Protein AF-A0A438C2Q8-F1 (afdb_monomer)

Mean predicted aligned error: 5.46 Å

Foldseek 3Di:
DDFQDWDDDPNRTLDGRDDDDDDAPDDDDDDDDPPSCPVVVVVCVVVVVGPDDPVCVVRD

Radius of gyration: 11.66 Å; Cα contacts (8 Å, |Δi|>4): 58; chains: 1; bounding box: 21×25×33 Å

InterPro domains:
  IPR003439 ABC transporter-like, ATP-binding domain [PF00005] (17-46)
  IPR027417 P-loop containing nucleoside triphosphate hydrolase [G3DSA:3.40.50.300] (1-55)
  IPR027417 P-loop containing nucleoside triphosphate hydrolase [SSF52540] (2-51)
  IPR050611 ABCF protein [PTHR19211] (2-55)

Organism: Vitis vinifera (NCBI:txid29760)

Sequence (60 aa):
MIESLSVTFHGHDLIVDTELELNYGRRYGLLGLNGCGKSTLLTAIGCRELPIPNTWTSII

pLDDT: mean 82.61, std 8.57, range [54.59, 91.44]

Structure (mmCIF, N/CA/C/O backbone):
data_AF-A0A438C2Q8-F1
#
_entry.id   AF-A0A438C2Q8-F1
#
loop_
_atom_site.group_PDB
_atom_site.id
_atom_site.type_symbol
_atom_site.label_atom_id
_atom_site.label_alt_id
_atom_site.label_comp_id
_atom_site.label_asym_id
_atom_site.label_entity_id
_atom_site.label_seq_id
_atom_site.pdbx_PDB_ins_code
_atom_site.Cartn_x
_atom_site.Cartn_y
_atom_site.Cartn_z
_atom_site.occupancy
_atom_site.B_iso_or_equiv
_atom_site.auth_seq_id
_atom_site.auth_comp_id
_atom_site.auth_asym_id
_atom_site.auth_atom_id
_atom_site.pdbx_PDB_model_num
ATOM 1 N N . MET A 1 1 ? -13.281 -6.615 -9.092 1.00 75.12 1 MET A N 1
ATOM 2 C CA . MET A 1 1 ? -13.624 -5.655 -8.032 1.00 75.12 1 MET A CA 1
ATOM 3 C C . MET A 1 1 ? -13.492 -6.394 -6.720 1.00 75.12 1 MET A C 1
ATOM 5 O O . MET A 1 1 ? -13.915 -7.545 -6.664 1.00 75.12 1 MET A O 1
ATOM 9 N N . ILE A 1 2 ? -12.817 -5.795 -5.747 1.00 81.69 2 ILE A N 1
ATOM 10 C CA . ILE A 1 2 ? -12.748 -6.298 -4.376 1.00 81.69 2 ILE A CA 1
ATOM 11 C C . ILE A 1 2 ? -13.548 -5.316 -3.531 1.00 81.69 2 ILE A C 1
ATOM 13 O O . ILE A 1 2 ? -13.251 -4.122 -3.547 1.00 81.69 2 ILE A O 1
ATOM 17 N N . GLU A 1 3 ? -14.557 -5.825 -2.839 1.00 83.31 3 GLU A N 1
ATOM 18 C CA . GLU A 1 3 ? -15.377 -5.058 -1.904 1.00 83.31 3 GLU A CA 1
ATOM 19 C C . GLU A 1 3 ? -14.778 -5.167 -0.497 1.00 83.31 3 GLU A C 1
ATOM 21 O O . GLU A 1 3 ? -14.205 -6.202 -0.143 1.00 83.31 3 GLU A O 1
ATOM 26 N N . SER A 1 4 ? -14.889 -4.092 0.287 1.00 85.75 4 SER A N 1
ATOM 27 C CA . SER A 1 4 ? -14.478 -4.050 1.698 1.00 85.75 4 SER A CA 1
ATOM 28 C C . SER A 1 4 ? -13.040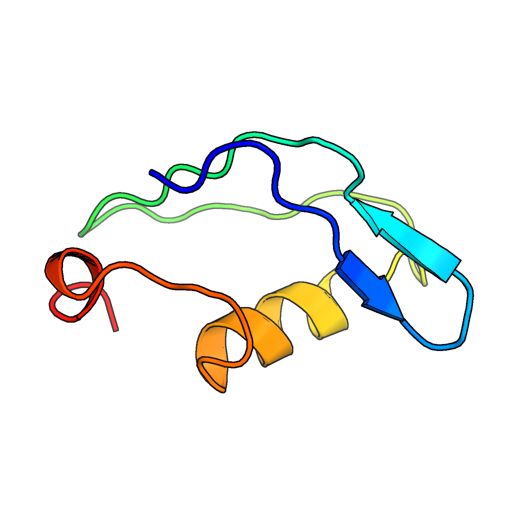 -4.517 1.971 1.00 85.75 4 SER A C 1
ATOM 30 O O . SER A 1 4 ? -12.756 -5.197 2.962 1.00 85.75 4 SER A O 1
ATOM 32 N N . LEU A 1 5 ? -12.091 -4.144 1.105 1.00 86.12 5 LEU A N 1
ATOM 33 C CA . LEU A 1 5 ? -10.679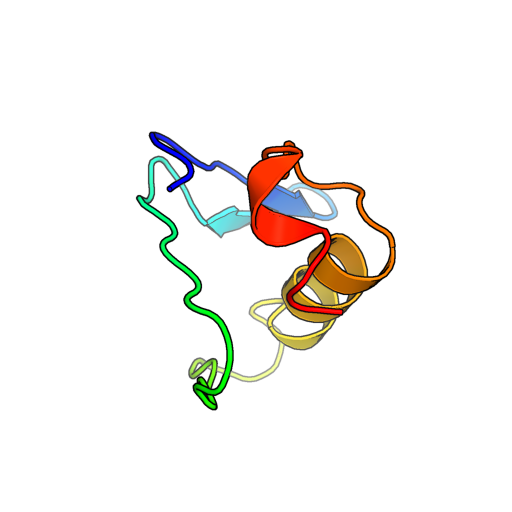 -4.460 1.298 1.00 86.12 5 LEU A CA 1
ATOM 34 C C . LEU A 1 5 ? -10.138 -3.704 2.516 1.00 86.12 5 LEU A C 1
ATOM 36 O O . LEU A 1 5 ? -10.095 -2.472 2.531 1.00 86.12 5 LEU A O 1
ATOM 40 N N . SER A 1 6 ? -9.664 -4.462 3.502 1.00 87.56 6 SER A N 1
ATOM 41 C CA . SER A 1 6 ? -8.911 -3.938 4.639 1.00 87.56 6 SER A CA 1
ATOM 42 C C . SER A 1 6 ? -7.531 -4.585 4.676 1.00 87.56 6 SER A C 1
ATOM 44 O O . SER A 1 6 ? -7.409 -5.807 4.594 1.00 87.56 6 SER A O 1
ATOM 46 N N . VAL A 1 7 ? -6.487 -3.765 4.766 1.00 85.44 7 VAL A N 1
ATOM 47 C CA . VAL A 1 7 ? -5.093 -4.219 4.804 1.00 85.44 7 VAL A CA 1
ATOM 48 C C . VAL A 1 7 ? -4.415 -3.568 5.995 1.00 85.44 7 VAL A C 1
ATOM 50 O O . VAL A 1 7 ? -4.311 -2.345 6.060 1.00 85.44 7 VAL A O 1
ATOM 53 N N . THR A 1 8 ? -3.899 -4.394 6.899 1.00 86.38 8 THR A N 1
ATOM 54 C CA . THR A 1 8 ? -3.129 -3.958 8.065 1.00 86.38 8 THR A CA 1
ATOM 55 C C . THR A 1 8 ? -1.704 -4.471 7.928 1.00 86.38 8 THR A C 1
ATOM 57 O O . THR A 1 8 ? -1.483 -5.648 7.644 1.00 86.38 8 THR A O 1
ATOM 60 N N . PHE A 1 9 ? -0.720 -3.602 8.145 1.00 81.56 9 PHE A N 1
ATOM 61 C CA . PHE A 1 9 ? 0.695 -3.959 8.095 1.00 81.56 9 PHE A CA 1
ATOM 62 C C . PHE A 1 9 ? 1.396 -3.515 9.369 1.00 81.56 9 PHE A C 1
ATOM 64 O O . PHE A 1 9 ? 1.327 -2.350 9.747 1.00 81.56 9 PHE A O 1
ATOM 71 N N . HIS A 1 10 ? 2.069 -4.452 10.042 1.00 80.38 10 HIS A N 1
ATOM 72 C CA . HIS A 1 10 ? 2.753 -4.203 11.319 1.00 80.38 10 HIS A CA 1
ATOM 73 C C . HIS A 1 10 ? 1.884 -3.469 12.364 1.00 80.38 10 HIS A C 1
ATOM 75 O O . HIS A 1 10 ? 2.381 -2.640 13.120 1.00 80.38 10 HIS A O 1
ATOM 81 N N . GLY A 1 11 ? 0.580 -3.765 12.404 1.00 80.69 11 GLY A N 1
ATOM 82 C CA . GLY A 1 11 ? -0.367 -3.134 13.331 1.00 80.69 11 GLY A CA 1
ATOM 83 C C . GLY A 1 11 ? -0.857 -1.742 12.917 1.00 80.69 11 GLY A C 1
ATOM 84 O O . GLY A 1 11 ? -1.560 -1.108 13.695 1.00 80.69 11 GLY A O 1
ATOM 85 N N . HIS A 1 12 ? -0.510 -1.270 11.716 1.00 81.19 12 HIS A N 1
ATOM 86 C CA . HIS A 1 12 ? -1.041 -0.038 11.142 1.00 81.19 12 HIS A CA 1
ATOM 87 C C . HIS A 1 12 ? -1.986 -0.349 9.985 1.00 81.19 12 HIS A C 1
ATOM 89 O O . HIS A 1 12 ? -1.617 -1.054 9.040 1.00 81.19 12 HIS A O 1
ATOM 95 N N . ASP A 1 13 ? -3.187 0.215 10.030 1.00 85.12 13 ASP A N 1
ATOM 96 C CA . ASP A 1 13 ? -4.141 0.086 8.938 1.00 85.12 13 ASP A CA 1
ATOM 97 C C . ASP A 1 13 ? -3.681 0.933 7.749 1.00 85.12 13 ASP A C 1
ATOM 99 O O . ASP A 1 13 ? -3.410 2.129 7.873 1.00 85.12 13 ASP A O 1
ATOM 103 N N . LEU A 1 14 ? -3.516 0.288 6.597 1.00 83.69 14 LEU A N 1
ATOM 104 C CA . LEU A 1 14 ? -3.152 0.934 5.336 1.00 83.69 14 LEU A CA 1
ATOM 105 C C . LEU A 1 14 ? -4.385 1.390 4.577 1.00 83.69 14 LEU A C 1
ATOM 107 O O . LEU A 1 14 ? -4.417 2.488 4.027 1.00 83.69 14 LEU A O 1
ATOM 111 N N . ILE A 1 15 ? -5.378 0.510 4.534 1.00 86.06 15 ILE A N 1
ATOM 112 C CA . ILE A 1 15 ? -6.671 0.740 3.913 1.00 86.06 15 ILE A CA 1
ATOM 113 C C . ILE A 1 15 ? -7.704 0.021 4.768 1.00 86.06 15 ILE A C 1
ATOM 115 O O . ILE A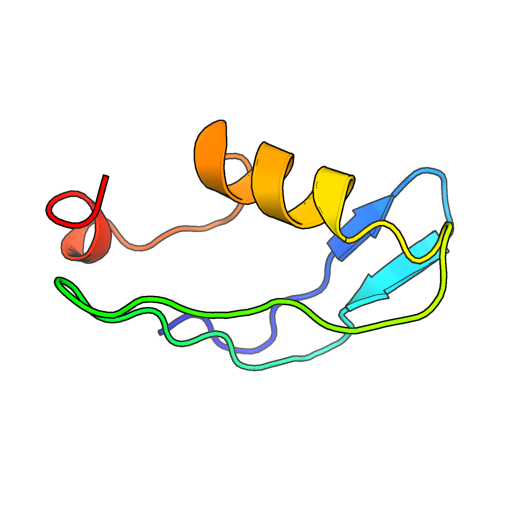 1 15 ? -7.435 -1.083 5.243 1.00 86.06 15 ILE A O 1
ATOM 119 N N . VAL A 1 16 ? -8.861 0.640 4.962 1.00 88.44 16 VAL A N 1
ATOM 120 C CA . VAL A 1 16 ? -9.960 0.096 5.762 1.00 88.44 16 VAL A CA 1
ATOM 121 C C . VAL A 1 16 ? -11.224 0.206 4.933 1.00 88.44 16 VAL A C 1
ATOM 123 O O . VAL A 1 16 ? -11.502 1.277 4.395 1.00 88.44 16 VAL A O 1
ATOM 126 N N . ASP A 1 17 ? -11.945 -0.908 4.820 1.00 87.75 17 ASP A N 1
ATOM 127 C CA . ASP A 1 17 ? -13.259 -1.007 4.176 1.00 87.75 17 ASP A CA 1
ATOM 128 C C . ASP A 1 17 ? -13.347 -0.260 2.835 1.00 87.75 17 ASP A C 1
ATOM 130 O O . ASP A 1 17 ? -14.218 0.574 2.599 1.00 87.75 17 ASP A O 1
ATOM 134 N N . THR A 1 18 ? -12.361 -0.491 1.967 1.00 86.25 18 THR A N 1
ATOM 135 C CA . THR A 1 18 ? -12.237 0.237 0.701 1.00 86.25 18 THR A CA 1
ATOM 136 C C . THR A 1 18 ? -12.525 -0.668 -0.484 1.00 86.25 18 THR A C 1
ATOM 138 O O . THR A 1 18 ? -12.084 -1.814 -0.539 1.00 86.25 18 THR A O 1
ATOM 141 N N . GLU A 1 19 ? -13.230 -0.138 -1.476 1.00 86.56 19 GLU A N 1
ATOM 142 C CA . GLU A 1 19 ? -13.439 -0.822 -2.747 1.00 86.56 19 GLU A CA 1
ATOM 143 C C . GLU A 1 19 ? -12.224 -0.632 -3.663 1.00 86.56 19 GLU A C 1
ATOM 145 O O . GLU A 1 19 ? -11.792 0.491 -3.937 1.00 86.56 19 GLU A O 1
ATOM 150 N N . LEU A 1 20 ? -11.664 -1.740 -4.156 1.00 85.50 20 LEU A N 1
ATOM 151 C CA . LEU A 1 20 ? -10.546 -1.728 -5.096 1.00 85.50 20 LEU A CA 1
ATOM 152 C C . LEU A 1 20 ? -10.975 -2.315 -6.443 1.00 85.50 20 LEU A C 1
ATOM 154 O O . LEU A 1 20 ? -11.317 -3.497 -6.567 1.00 85.50 20 LEU A O 1
ATOM 158 N N . GLU A 1 21 ? -10.882 -1.496 -7.487 1.00 85.56 21 GLU A N 1
ATOM 159 C CA . GLU A 1 21 ? -11.133 -1.899 -8.866 1.00 85.56 21 GLU A CA 1
ATOM 160 C C . GLU A 1 21 ? -9.908 -1.627 -9.746 1.00 85.56 21 GLU A C 1
ATOM 162 O O . GLU A 1 21 ? -9.534 -0.482 -10.001 1.00 85.56 21 GLU A O 1
ATOM 167 N N . LEU A 1 22 ? -9.288 -2.701 -10.237 1.00 83.44 22 LEU A N 1
ATOM 168 C CA . LEU A 1 22 ? -8.199 -2.645 -11.203 1.00 83.44 22 LEU A CA 1
ATOM 169 C C . LEU A 1 22 ? -8.661 -3.267 -12.519 1.00 83.44 22 LEU A C 1
ATOM 171 O O . LEU A 1 22 ? -9.141 -4.401 -12.549 1.00 83.44 22 LEU A O 1
ATOM 175 N N . ASN A 1 23 ? -8.498 -2.515 -13.605 1.00 83.94 23 ASN A N 1
ATOM 176 C CA . ASN A 1 23 ? -8.850 -2.940 -14.954 1.00 83.94 23 ASN A CA 1
ATOM 177 C C . ASN A 1 23 ? -7.603 -3.186 -15.804 1.00 83.94 23 ASN A C 1
ATOM 179 O O . ASN A 1 23 ? -6.616 -2.450 -15.712 1.00 83.94 23 ASN A O 1
ATOM 183 N N . TYR A 1 24 ? -7.678 -4.192 -16.679 1.00 82.81 24 TYR A N 1
ATOM 184 C CA . TYR A 1 24 ? -6.600 -4.498 -17.613 1.00 82.81 24 TYR A CA 1
ATOM 185 C C . TYR A 1 24 ? -6.264 -3.310 -18.518 1.00 82.81 24 TYR A C 1
ATOM 187 O O . TYR A 1 24 ? -7.146 -2.551 -18.921 1.00 82.81 24 TYR A O 1
ATOM 195 N N . GLY A 1 25 ? -4.982 -3.166 -18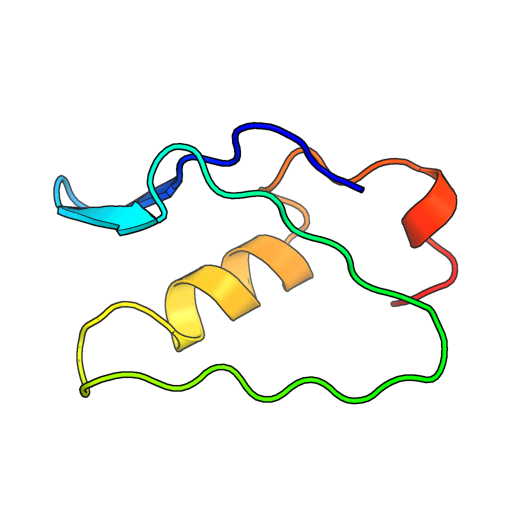.864 1.00 84.88 25 GLY A N 1
ATOM 196 C CA . GLY A 1 25 ? -4.512 -2.141 -19.798 1.00 84.88 25 GLY A CA 1
ATOM 197 C C . GLY A 1 25 ? -4.528 -0.716 -19.239 1.00 84.88 25 GLY A C 1
ATOM 198 O O . GLY A 1 25 ? -4.239 0.229 -19.973 1.00 84.88 25 GLY A O 1
ATOM 199 N N . ARG A 1 26 ? -4.837 -0.537 -17.949 1.00 86.88 26 ARG A N 1
ATOM 200 C CA . ARG A 1 26 ? -4.810 0.765 -17.275 1.00 86.88 26 ARG A CA 1
ATOM 201 C C . ARG A 1 26 ? -3.595 0.894 -16.366 1.00 86.88 26 ARG A C 1
ATOM 203 O O . ARG A 1 26 ? -3.118 -0.077 -15.790 1.00 86.88 26 ARG A O 1
ATOM 210 N N . ARG A 1 27 ? -3.100 2.125 -16.235 1.00 88.69 27 ARG A N 1
ATOM 211 C CA . ARG A 1 27 ? -2.016 2.478 -15.311 1.00 88.69 27 ARG A CA 1
ATOM 212 C C . ARG A 1 27 ? -2.607 3.297 -14.177 1.00 88.69 27 ARG A C 1
ATOM 214 O O . ARG A 1 27 ? -3.203 4.341 -14.428 1.00 88.69 27 ARG A O 1
ATOM 221 N N . TYR A 1 28 ? -2.431 2.818 -12.954 1.00 88.25 28 TYR A N 1
ATOM 222 C CA . TYR A 1 28 ? -2.922 3.468 -11.746 1.00 88.25 28 TYR A CA 1
ATOM 223 C C . TYR A 1 28 ? -1.747 4.014 -10.937 1.00 88.25 28 TYR A C 1
ATOM 225 O O . TYR A 1 28 ? -0.701 3.372 -10.842 1.00 88.25 28 TYR A O 1
ATOM 233 N N . GLY A 1 29 ? -1.919 5.206 -10.368 1.00 89.81 29 GLY A N 1
ATOM 234 C CA . GLY A 1 29 ? -0.973 5.798 -9.429 1.00 89.81 29 GLY A CA 1
ATOM 235 C C . GLY A 1 29 ? -1.510 5.687 -8.009 1.00 89.81 29 GLY A C 1
ATOM 236 O O . GLY A 1 29 ? -2.635 6.103 -7.748 1.00 89.81 29 GLY A O 1
ATOM 237 N N . LEU A 1 30 ? -0.701 5.155 -7.094 1.00 88.50 30 LEU A N 1
ATOM 238 C CA . LEU A 1 30 ? -1.014 5.135 -5.669 1.00 88.50 30 LEU A CA 1
ATOM 239 C C . LEU A 1 30 ? -0.347 6.336 -4.990 1.00 88.50 30 LEU A C 1
ATOM 241 O O . LEU A 1 30 ? 0.880 6.441 -4.973 1.00 88.50 30 LEU A O 1
ATOM 245 N N . LEU A 1 31 ? -1.153 7.249 -4.447 1.00 88.56 31 LEU A N 1
ATOM 246 C CA . LEU A 1 31 ? -0.698 8.498 -3.831 1.00 88.56 31 LEU A CA 1
ATOM 247 C C . LEU A 1 31 ? -0.881 8.468 -2.310 1.00 88.56 31 LEU A C 1
ATOM 249 O O . LEU A 1 31 ? -1.772 7.802 -1.796 1.00 88.56 31 LEU A O 1
ATOM 253 N N . GLY A 1 32 ? -0.022 9.194 -1.593 1.00 85.38 32 GLY A N 1
ATOM 254 C CA . GLY A 1 32 ? -0.034 9.269 -0.130 1.00 85.38 32 GLY A CA 1
ATOM 255 C C . GLY A 1 32 ? 1.335 9.630 0.447 1.00 85.38 32 GLY A C 1
ATOM 256 O O . GLY A 1 32 ? 2.353 9.567 -0.251 1.00 85.38 32 GLY A O 1
ATOM 257 N N . LEU A 1 33 ? 1.375 9.985 1.732 1.00 87.88 33 LEU A N 1
ATOM 258 C CA . LEU A 1 33 ? 2.601 10.368 2.444 1.00 87.88 33 LEU A CA 1
ATOM 259 C C . LEU A 1 33 ? 3.651 9.246 2.444 1.00 87.88 33 LEU A C 1
ATOM 261 O O . LEU A 1 33 ? 3.342 8.058 2.331 1.00 87.88 33 LEU A O 1
ATOM 265 N N . ASN A 1 34 ? 4.928 9.599 2.560 1.00 88.06 34 ASN A N 1
ATOM 266 C CA . ASN A 1 34 ? 5.973 8.591 2.736 1.00 88.06 34 ASN A CA 1
ATOM 267 C C . ASN A 1 34 ? 5.746 7.818 4.039 1.00 88.06 34 ASN A C 1
ATOM 269 O O . ASN A 1 34 ? 5.349 8.396 5.044 1.00 88.06 34 ASN A O 1
ATOM 273 N N . GLY A 1 35 ? 5.952 6.501 3.998 1.00 84.12 35 GLY A N 1
ATOM 274 C CA . GLY A 1 35 ? 5.689 5.624 5.141 1.00 84.12 35 GLY A CA 1
ATOM 275 C C . GLY A 1 35 ? 4.239 5.148 5.289 1.00 84.12 35 GLY A C 1
ATOM 276 O O . GLY A 1 35 ? 4.018 4.211 6.041 1.00 84.12 35 GLY A O 1
ATOM 277 N N . CYS A 1 36 ? 3.267 5.657 4.518 1.00 84.94 36 CYS A N 1
ATOM 278 C CA . CYS A 1 36 ? 1.878 5.161 4.564 1.00 84.94 36 CYS A CA 1
ATOM 279 C C . CYS A 1 36 ? 1.675 3.798 3.857 1.00 84.94 36 CYS A C 1
ATOM 281 O O . CYS A 1 36 ? 0.585 3.513 3.385 1.00 84.94 36 CYS A O 1
ATOM 283 N N . GLY A 1 37 ? 2.747 3.016 3.670 1.00 86.50 37 GLY A N 1
ATOM 284 C CA . GLY A 1 37 ? 2.772 1.670 3.073 1.00 86.50 37 GLY A CA 1
ATOM 285 C C . GLY A 1 37 ? 2.250 1.506 1.643 1.00 86.50 37 GLY A C 1
ATOM 286 O O . GLY A 1 37 ? 1.782 0.434 1.277 1.00 86.50 37 GLY A O 1
ATOM 287 N N . LYS A 1 38 ? 2.418 2.520 0.786 1.00 91.44 38 LYS A N 1
ATOM 288 C CA . LYS A 1 38 ? 2.137 2.412 -0.661 1.00 91.44 38 LYS A CA 1
ATOM 289 C C . LYS A 1 38 ? 2.888 1.256 -1.325 1.00 91.44 38 LYS A C 1
ATOM 291 O O . LYS A 1 38 ? 2.281 0.410 -1.969 1.00 91.44 38 LYS A O 1
ATOM 296 N N . SER A 1 39 ? 4.212 1.216 -1.156 1.00 90.44 39 SER A N 1
ATOM 297 C CA . SER A 1 39 ? 5.042 0.145 -1.718 1.00 90.44 39 SER A CA 1
ATOM 298 C C . SER A 1 39 ? 4.642 -1.209 -1.150 1.00 90.44 39 SER A C 1
ATOM 300 O O . SER A 1 39 ? 4.596 -2.183 -1.882 1.00 90.44 39 SER A O 1
ATOM 302 N N . THR A 1 40 ? 4.281 -1.251 0.131 1.00 89.94 40 THR A N 1
ATOM 303 C CA . THR A 1 40 ? 3.795 -2.452 0.805 1.00 89.94 40 THR A CA 1
ATOM 304 C C . THR A 1 40 ? 2.510 -2.986 0.177 1.00 89.94 40 THR A C 1
ATOM 306 O O . THR A 1 40 ? 2.432 -4.171 -0.128 1.00 89.94 40 THR A O 1
ATOM 309 N N . LEU A 1 41 ? 1.536 -2.112 -0.094 1.00 88.25 41 LEU A N 1
ATOM 310 C CA . LEU A 1 41 ? 0.308 -2.493 -0.790 1.00 88.25 41 LEU A CA 1
ATOM 311 C C . LEU A 1 41 ? 0.595 -3.017 -2.202 1.00 88.25 41 LEU A C 1
ATOM 313 O O . LEU A 1 41 ? 0.056 -4.045 -2.603 1.00 88.25 41 LEU A O 1
ATOM 317 N N . LEU A 1 42 ? 1.456 -2.325 -2.954 1.00 89.06 42 LEU A N 1
ATOM 318 C CA . LEU A 1 42 ? 1.836 -2.746 -4.305 1.00 89.06 42 LEU A CA 1
ATOM 319 C C . LEU A 1 42 ? 2.554 -4.103 -4.299 1.00 89.06 42 LEU A C 1
ATOM 321 O O . LEU A 1 42 ? 2.278 -4.936 -5.160 1.00 89.06 42 LEU A O 1
ATOM 325 N N . THR A 1 43 ? 3.417 -4.355 -3.311 1.00 89.88 43 THR A N 1
ATOM 326 C CA . THR A 1 43 ? 4.056 -5.662 -3.110 1.00 89.88 43 THR A CA 1
ATOM 327 C C . THR A 1 43 ? 3.021 -6.741 -2.802 1.00 89.88 43 THR A C 1
ATOM 329 O O . THR A 1 43 ? 3.053 -7.783 -3.446 1.00 89.88 43 THR A O 1
ATOM 332 N N . ALA A 1 44 ? 2.062 -6.489 -1.904 1.00 88.25 44 ALA A N 1
ATOM 333 C CA . ALA A 1 44 ? 1.002 -7.449 -1.580 1.00 88.25 44 ALA A CA 1
ATOM 334 C C . ALA A 1 44 ? 0.142 -7.809 -2.810 1.00 88.25 44 ALA A C 1
ATOM 336 O O . ALA A 1 44 ? -0.220 -8.970 -3.005 1.00 88.25 44 ALA A O 1
ATOM 337 N N . ILE A 1 45 ? -0.137 -6.833 -3.686 1.00 86.38 45 ILE A N 1
ATOM 338 C CA . ILE A 1 45 ? -0.809 -7.074 -4.974 1.00 86.38 45 ILE A CA 1
ATOM 339 C C . ILE A 1 45 ? 0.060 -7.965 -5.875 1.00 86.38 45 ILE A C 1
ATOM 341 O O . ILE A 1 45 ? -0.431 -8.964 -6.400 1.00 86.38 45 ILE A O 1
ATOM 345 N N . GLY A 1 46 ? 1.346 -7.634 -6.037 1.00 86.06 46 GLY A N 1
ATOM 346 C CA . GLY A 1 46 ? 2.276 -8.386 -6.890 1.00 86.06 46 GLY A CA 1
ATOM 347 C C . GLY A 1 46 ? 2.536 -9.819 -6.412 1.00 86.06 46 GLY A C 1
ATOM 348 O O . GLY A 1 46 ? 2.598 -10.738 -7.226 1.00 86.06 46 GLY A O 1
ATOM 349 N N . CYS A 1 47 ? 2.612 -10.026 -5.096 1.00 88.56 47 CYS A N 1
ATOM 350 C CA . CYS A 1 47 ? 2.747 -11.340 -4.463 1.00 88.56 47 CYS A CA 1
ATOM 351 C C . CYS A 1 47 ? 1.432 -12.136 -4.422 1.00 88.56 47 CYS A C 1
ATOM 353 O O . CYS A 1 47 ? 1.441 -13.296 -4.017 1.00 88.56 47 CYS A O 1
ATOM 355 N N . ARG A 1 48 ? 0.307 -11.542 -4.852 1.00 83.31 48 ARG A N 1
ATOM 356 C CA . ARG A 1 48 ? -1.045 -12.127 -4.769 1.00 83.31 48 ARG A CA 1
ATOM 357 C C . ARG A 1 48 ? -1.453 -12.490 -3.335 1.00 83.31 48 ARG A C 1
ATOM 359 O O . ARG A 1 48 ? -2.142 -13.479 -3.111 1.00 83.31 48 ARG A O 1
ATOM 366 N N . GLU A 1 49 ? -1.040 -11.668 -2.374 1.00 85.75 49 GLU A N 1
ATOM 367 C CA . GLU A 1 49 ? -1.398 -11.804 -0.955 1.00 85.75 49 GLU A CA 1
ATOM 368 C C . GLU A 1 49 ? -2.783 -11.216 -0.646 1.00 85.75 49 GLU A C 1
ATOM 370 O O . GLU A 1 49 ? -3.378 -11.518 0.385 1.00 85.75 49 GLU A O 1
ATOM 375 N N . LEU A 1 50 ? -3.317 -10.385 -1.546 1.00 83.19 50 LEU A N 1
ATOM 376 C CA . LEU A 1 50 ? -4.691 -9.898 -1.472 1.00 83.19 50 LEU A CA 1
ATOM 377 C C . LEU A 1 50 ? -5.668 -10.920 -2.079 1.00 83.19 50 LEU A C 1
ATOM 379 O O . LEU A 1 50 ? -5.280 -11.665 -2.985 1.00 83.19 50 LEU A O 1
ATOM 383 N N . PRO A 1 51 ? -6.947 -10.933 -1.653 1.00 78.75 51 PRO A N 1
ATOM 384 C CA . PRO A 1 51 ? -7.993 -11.776 -2.236 1.00 78.75 51 PRO A CA 1
ATOM 385 C C . PRO A 1 51 ? -8.365 -11.292 -3.649 1.00 78.75 51 PRO A C 1
ATOM 387 O O . PRO A 1 51 ? -9.417 -10.702 -3.883 1.00 78.75 51 PRO A O 1
ATOM 390 N N . ILE A 1 52 ? -7.460 -11.509 -4.604 1.00 78.25 52 ILE A N 1
ATOM 391 C CA . ILE A 1 52 ? -7.589 -11.062 -5.988 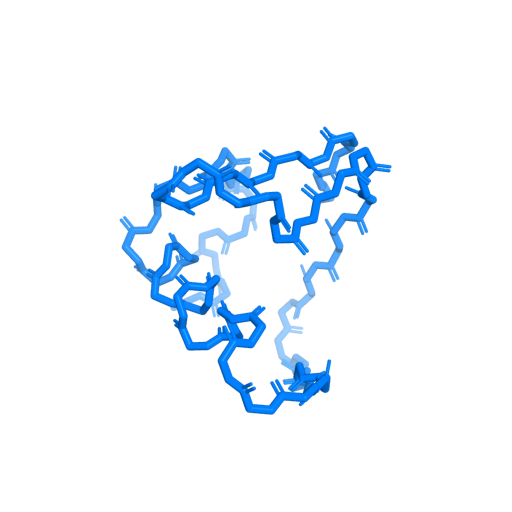1.00 78.25 52 ILE A CA 1
ATOM 392 C C . ILE A 1 52 ? -8.470 -12.061 -6.752 1.00 78.25 52 ILE A C 1
ATOM 394 O O . ILE A 1 52 ? -8.117 -13.241 -6.839 1.00 78.25 52 ILE A O 1
ATOM 398 N N . PRO A 1 53 ? -9.585 -11.617 -7.359 1.00 74.75 53 PRO A N 1
ATOM 399 C CA . PRO A 1 53 ? -10.424 -12.477 -8.181 1.00 74.75 53 PRO A CA 1
ATOM 400 C C . PRO A 1 53 ? -9.644 -13.075 -9.357 1.00 74.75 53 PRO A C 1
ATOM 402 O O . PRO A 1 53 ? -8.856 -12.391 -10.010 1.00 74.75 53 PRO A O 1
ATOM 405 N N . ASN A 1 54 ? -9.929 -14.331 -9.708 1.00 70.38 54 ASN A N 1
ATOM 406 C CA . ASN A 1 54 ? -9.265 -15.021 -10.824 1.00 70.38 54 ASN A CA 1
ATOM 407 C C . ASN A 1 54 ? -9.423 -14.297 -12.175 1.00 70.38 54 ASN A C 1
ATOM 409 O O . ASN A 1 54 ? -8.577 -14.454 -13.055 1.00 70.38 54 ASN A O 1
ATOM 413 N N . THR A 1 55 ? -10.454 -13.462 -12.330 1.00 67.88 55 THR A N 1
ATOM 414 C CA . THR A 1 55 ? -10.677 -12.605 -13.506 1.00 67.88 55 THR A CA 1
ATOM 415 C C . THR A 1 55 ? -9.602 -11.533 -13.7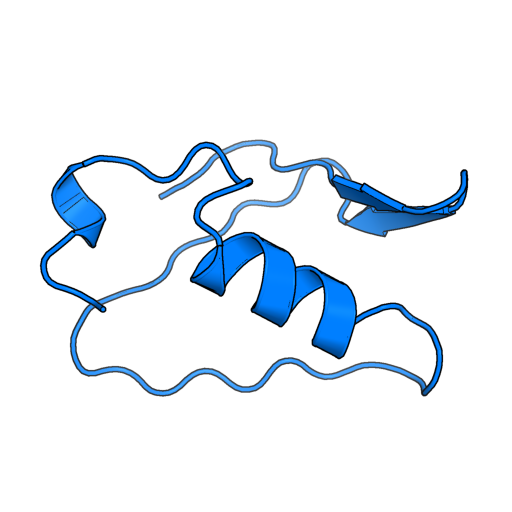02 1.00 67.88 55 THR A C 1
ATOM 417 O O . THR A 1 55 ? -9.443 -11.036 -14.812 1.00 67.88 55 THR A O 1
ATOM 420 N N . TRP A 1 56 ? -8.826 -11.196 -12.668 1.00 67.00 56 TRP A N 1
ATOM 421 C CA . TRP A 1 56 ? -7.699 -10.259 -12.760 1.00 67.00 56 TRP A CA 1
ATOM 422 C C . TRP A 1 56 ? -6.392 -10.937 -13.194 1.00 67.00 56 TRP A C 1
ATOM 424 O O . TRP A 1 56 ? -5.399 -10.255 -13.415 1.00 67.00 56 TRP A O 1
ATOM 434 N N . THR A 1 57 ? -6.370 -12.264 -13.368 1.00 57.81 57 THR A N 1
ATOM 435 C CA . THR A 1 57 ? -5.152 -13.006 -13.755 1.00 57.81 57 THR A CA 1
ATOM 436 C C . THR A 1 57 ? -4.634 -12.618 -15.144 1.00 57.81 57 THR A C 1
ATOM 438 O O . THR A 1 57 ? -3.466 -12.827 -15.431 1.00 57.81 57 THR A O 1
ATOM 441 N N . SER A 1 58 ? -5.464 -12.003 -15.991 1.00 56.62 58 SER A N 1
ATOM 442 C CA . SER A 1 58 ? -5.032 -11.440 -17.277 1.00 56.62 58 SER A CA 1
ATOM 443 C C . SER A 1 58 ? -4.309 -10.089 -17.152 1.00 56.62 58 SER A C 1
ATOM 445 O O . SER A 1 58 ? -3.887 -9.552 -18.171 1.00 56.62 58 SER A O 1
ATOM 447 N N . ILE A 1 59 ? -4.224 -9.507 -15.944 1.00 57.38 59 ILE A N 1
ATOM 448 C CA . ILE A 1 59 ? -3.738 -8.135 -15.704 1.00 57.38 59 ILE A CA 1
ATOM 449 C C . ILE A 1 59 ? -2.256 -8.052 -15.332 1.00 57.38 59 ILE A C 1
ATOM 451 O O . ILE A 1 59 ? -1.651 -6.992 -15.492 1.00 57.38 59 ILE A O 1
ATOM 455 N N . ILE A 1 60 ? -1.675 -9.164 -14.895 1.00 54.59 60 ILE A N 1
ATOM 456 C CA . ILE A 1 60 ? -0.2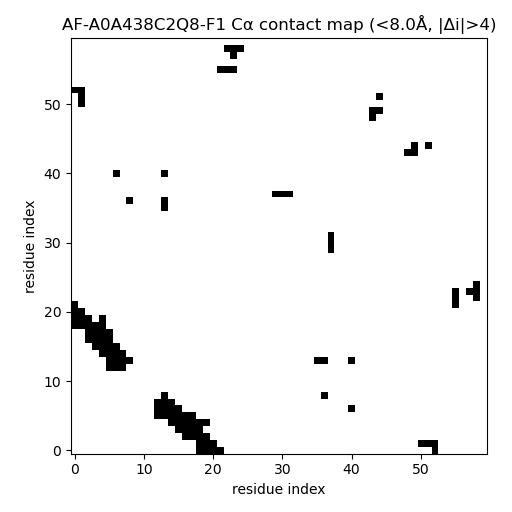74 -9.292 -14.477 1.00 54.59 60 ILE A CA 1
ATOM 457 C C . ILE A 1 60 ? 0.545 -10.061 -15.505 1.00 54.59 60 ILE A C 1
ATOM 459 O O . ILE A 1 60 ? 0.005 -11.035 -16.074 1.00 54.59 60 ILE A O 1
#

Nearest PDB structures (foldseek):
  5zxd-assembly1_A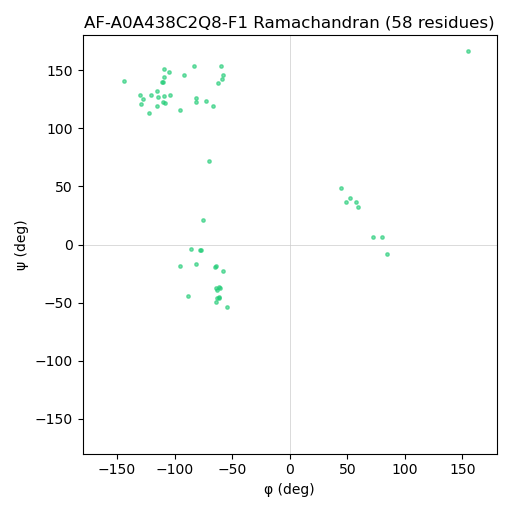  TM=8.813E-01  e=4.294E-03  Homo sapiens
  5zxd-assembly2_B  TM=8.416E-01  e=3.236E-03  Homo sapiens
  6ic4-assembly1_I  TM=7.566E-01  e=5.650E-01  Acinetobacter baumannii
  7kyo-assembly1_B  TM=6.278E-01  e=4.258E-01  Streptococcus pneumoniae D39

Secondary structure (DSS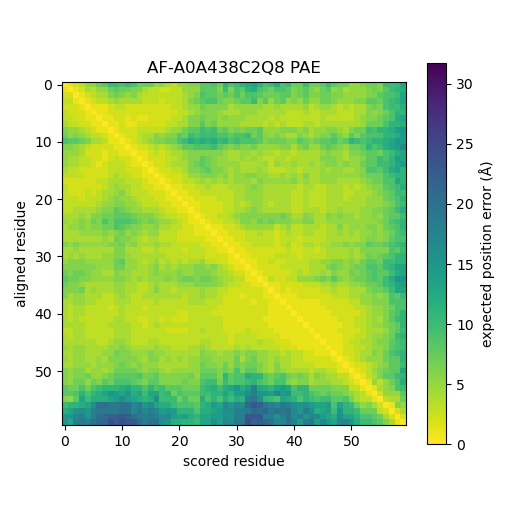P, 8-state):
-EEEEEEEETTEEEEEEEEE---TT--------TTSSHHHHHHHHHTT-S---GGGGG--

Solvent-accessible surface area (backbone atoms only — not comparable to full-atom values): 4091 Å² total; per-residue (Å²): 117,36,75,60,43,62,44,69,56,98,90,41,77,65,42,69,68,34,75,48,77,86,62,72,100,63,88,84,83,89,81,78,65,88,87,60,45,62,68,56,52,54,47,34,56,74,71,58,73,49,91,70,61,77,86,54,61,83,61,113